Protein AF-A0AA40DSC8-F1 (afdb_monomer_lite)

Structure (mmCIF, N/CA/C/O backbone):
data_AF-A0AA40DSC8-F1
#
_entry.id   AF-A0AA40DSC8-F1
#
loop_
_atom_site.group_PDB
_atom_site.id
_atom_site.type_symbol
_atom_site.label_atom_id
_atom_site.label_alt_id
_atom_site.label_comp_id
_atom_site.label_asym_id
_atom_site.label_entity_id
_atom_site.label_seq_id
_atom_site.pdbx_PDB_ins_code
_atom_site.Cartn_x
_atom_site.Cartn_y
_atom_site.Cartn_z
_atom_site.occupancy
_atom_site.B_iso_or_equiv
_atom_site.auth_seq_id
_atom_site.auth_comp_id
_atom_site.auth_asym_id
_atom_site.auth_atom_id
_atom_site.pdbx_PDB_model_num
ATOM 1 N N . MET A 1 1 ? -14.751 8.913 6.441 1.00 91.12 1 MET A N 1
ATOM 2 C CA . MET A 1 1 ? -13.480 9.318 7.080 1.00 91.12 1 MET A CA 1
ATOM 3 C C . MET A 1 1 ? -12.651 10.075 6.056 1.00 91.12 1 MET A C 1
ATOM 5 O O . MET A 1 1 ? -12.699 9.699 4.892 1.00 91.12 1 MET A O 1
ATOM 9 N N . SER A 1 2 ? -11.964 11.154 6.439 1.00 95.88 2 SER A N 1
ATOM 10 C CA . SER A 1 2 ? -11.083 11.874 5.506 1.00 95.88 2 SER A CA 1
ATOM 11 C C . SER A 1 2 ? -9.769 11.118 5.283 1.00 95.88 2 SER A C 1
ATOM 13 O O . SER A 1 2 ? -9.357 10.326 6.131 1.00 95.88 2 SER A O 1
ATOM 15 N N . LEU A 1 3 ? -9.074 11.395 4.174 1.00 96.31 3 LEU A N 1
ATOM 16 C CA . LEU A 1 3 ? -7.774 10.775 3.886 1.00 96.31 3 LEU A CA 1
ATOM 17 C C . LEU A 1 3 ? -6.725 11.077 4.970 1.00 96.31 3 LEU A C 1
ATOM 19 O O . LEU A 1 3 ? -5.923 10.213 5.302 1.00 96.31 3 LEU A O 1
ATOM 23 N N . ILE A 1 4 ? -6.749 12.279 5.556 1.00 97.44 4 ILE A N 1
ATOM 24 C CA . ILE A 1 4 ? -5.818 12.655 6.630 1.00 97.44 4 ILE A CA 1
ATOM 25 C C . ILE A 1 4 ? -6.087 11.849 7.907 1.00 97.44 4 ILE A C 1
ATOM 27 O O . ILE A 1 4 ? -5.138 11.352 8.502 1.00 97.44 4 ILE A O 1
ATOM 31 N N . GLN A 1 5 ? -7.354 11.656 8.286 1.00 97.94 5 GLN A N 1
ATOM 32 C CA . GLN A 1 5 ? -7.716 10.821 9.441 1.00 97.94 5 GLN A CA 1
ATOM 33 C C . GLN A 1 5 ? -7.313 9.356 9.226 1.00 97.94 5 GLN A C 1
ATOM 35 O O . GLN A 1 5 ? -6.742 8.730 10.114 1.00 97.94 5 GLN A O 1
ATOM 40 N N . ALA A 1 6 ? -7.578 8.825 8.029 1.00 97.94 6 ALA A N 1
ATOM 41 C CA . ALA A 1 6 ? -7.194 7.469 7.655 1.00 97.94 6 ALA A CA 1
ATOM 42 C C . ALA A 1 6 ? -5.670 7.270 7.732 1.00 97.94 6 ALA A C 1
ATOM 44 O O . ALA A 1 6 ? -5.189 6.316 8.343 1.00 97.94 6 ALA A O 1
ATOM 45 N N . TYR A 1 7 ? -4.914 8.230 7.193 1.00 97.38 7 TYR A N 1
ATOM 46 C CA . TYR A 1 7 ? -3.458 8.257 7.275 1.00 97.38 7 TYR A CA 1
ATOM 47 C C . TYR A 1 7 ? -2.948 8.292 8.722 1.00 97.38 7 TYR A C 1
ATOM 49 O O . TYR A 1 7 ? -2.014 7.565 9.043 1.00 97.38 7 TYR A O 1
ATOM 57 N N . GLU A 1 8 ? -3.534 9.111 9.598 1.00 98.12 8 GLU A N 1
ATOM 58 C CA . GLU A 1 8 ? -3.093 9.218 10.995 1.00 98.12 8 GLU A CA 1
ATOM 59 C C . GLU A 1 8 ? -3.252 7.891 11.745 1.00 98.12 8 GLU A C 1
ATOM 61 O O . GLU A 1 8 ? -2.332 7.481 12.454 1.00 98.12 8 GLU A O 1
ATOM 66 N N . ILE A 1 9 ? -4.362 7.179 11.520 1.00 98.19 9 ILE A N 1
ATOM 67 C CA . ILE A 1 9 ? -4.589 5.839 12.078 1.00 98.19 9 ILE A CA 1
ATOM 68 C C . ILE A 1 9 ? -3.589 4.836 11.490 1.00 98.19 9 ILE A C 1
ATOM 70 O O . ILE A 1 9 ? -2.910 4.140 12.239 1.00 98.19 9 ILE A O 1
ATOM 74 N N . GLN A 1 10 ? -3.443 4.785 10.162 1.00 97.38 10 GLN A N 1
ATOM 75 C CA . GLN A 1 10 ? -2.498 3.873 9.506 1.00 97.38 10 GLN A CA 1
ATOM 76 C C . GLN A 1 10 ? -1.060 4.092 9.990 1.00 97.38 10 GLN A C 1
ATOM 78 O O . GLN A 1 10 ? -0.336 3.134 10.263 1.00 97.38 10 GLN A O 1
ATOM 83 N N . LYS A 1 11 ? -0.645 5.355 10.111 1.00 97.19 11 LYS A N 1
ATOM 84 C CA . LYS A 1 11 ? 0.671 5.725 10.621 1.00 97.19 11 LYS A CA 1
ATOM 85 C C . LYS A 1 11 ? 0.846 5.272 12.069 1.00 97.19 11 LYS A C 1
ATOM 87 O O . LYS A 1 11 ? 1.896 4.730 12.397 1.00 97.19 11 LYS A O 1
ATOM 92 N N . TRP A 1 12 ? -0.159 5.468 12.922 1.00 98.19 12 TRP A N 1
ATOM 93 C CA . TRP A 1 12 ? -0.110 5.012 14.312 1.00 98.19 12 TRP A CA 1
ATOM 94 C C . TRP A 1 12 ? 0.091 3.494 14.408 1.00 98.19 12 TRP A C 1
ATOM 96 O O . TRP A 1 12 ? 0.986 3.038 15.120 1.00 98.19 12 TRP A O 1
ATOM 106 N N . LEU A 1 13 ? -0.663 2.718 13.625 1.00 97.88 13 LEU A N 1
ATOM 107 C CA . LEU A 1 13 ? -0.521 1.260 13.568 1.00 97.88 13 LEU A CA 1
ATOM 108 C C . LEU A 1 13 ? 0.886 0.841 13.125 1.00 97.88 13 LEU A C 1
ATOM 110 O O . LEU A 1 13 ? 1.508 -0.002 13.766 1.00 97.88 13 LEU A O 1
ATOM 114 N N . GLY A 1 14 ? 1.399 1.452 12.053 1.00 96.19 14 GLY A N 1
ATOM 115 C CA . GLY A 1 14 ? 2.681 1.077 11.457 1.00 96.19 14 GLY A CA 1
ATOM 116 C C . GLY A 1 14 ? 3.922 1.590 12.193 1.00 96.19 14 GLY A C 1
ATOM 117 O O . GLY A 1 14 ? 4.973 0.967 12.091 1.00 96.19 14 GLY A O 1
ATOM 118 N N . GLU A 1 15 ? 3.841 2.708 12.920 1.00 95.75 15 GLU A N 1
ATOM 119 C CA . GLU A 1 15 ? 4.997 3.282 13.628 1.00 95.75 15 GLU A CA 1
ATOM 120 C C . GLU A 1 15 ? 4.995 3.024 15.135 1.00 95.75 15 GLU A C 1
ATOM 122 O O . GLU A 1 15 ? 6.070 3.022 15.734 1.00 95.75 15 GLU A O 1
ATOM 127 N N . GLN A 1 16 ? 3.825 2.868 15.759 1.00 97.31 16 GLN A N 1
ATOM 128 C CA . GLN A 1 16 ? 3.708 2.836 17.220 1.00 97.31 16 GLN A CA 1
ATOM 129 C C . GLN A 1 16 ? 3.200 1.493 17.729 1.00 97.31 16 GLN A C 1
ATOM 131 O O . GLN A 1 16 ? 3.813 0.917 18.623 1.00 97.31 16 GLN A O 1
ATOM 136 N N . GLU A 1 17 ? 2.102 0.983 17.174 1.00 98.00 17 GLU A N 1
ATOM 137 C CA . GLU A 1 17 ? 1.426 -0.164 17.783 1.00 98.00 17 GLU A CA 1
ATOM 138 C C . GLU A 1 17 ? 1.950 -1.520 17.306 1.00 98.00 17 GLU A C 1
ATOM 140 O O . GLU A 1 17 ? 2.265 -2.375 18.130 1.00 98.00 17 GLU A O 1
ATOM 145 N N . PHE A 1 18 ? 2.108 -1.700 15.993 1.00 98.19 18 PHE A N 1
ATOM 146 C CA . PHE A 1 18 ? 2.528 -2.963 15.377 1.00 98.19 18 PHE A CA 1
ATOM 147 C C . PHE A 1 18 ? 3.759 -2.816 14.456 1.00 98.19 18 PHE A C 1
ATOM 149 O O . PHE A 1 18 ? 3.789 -3.407 13.370 1.00 98.19 18 PHE A O 1
ATOM 156 N N . PRO A 1 19 ? 4.805 -2.045 14.825 1.00 96.62 19 PRO A N 1
ATOM 157 C CA . PRO A 1 19 ? 5.860 -1.658 13.885 1.00 96.62 19 PRO A CA 1
ATOM 158 C C . PRO A 1 19 ? 6.669 -2.841 13.340 1.00 96.62 19 PRO A C 1
ATOM 160 O O . PRO A 1 19 ? 7.003 -2.879 12.154 1.00 96.62 19 PRO A O 1
ATOM 163 N N . ALA A 1 20 ? 6.970 -3.835 14.182 1.00 97.12 20 ALA A N 1
ATOM 164 C CA . ALA A 1 20 ? 7.718 -5.017 13.761 1.00 97.12 20 ALA A CA 1
ATOM 165 C C . ALA A 1 20 ? 6.905 -5.883 12.788 1.00 97.12 20 ALA A C 1
ATOM 167 O O . ALA A 1 20 ? 7.427 -6.303 11.756 1.00 97.12 20 ALA A O 1
ATOM 168 N N . THR A 1 21 ? 5.621 -6.090 13.079 1.00 98.19 21 THR A N 1
ATOM 169 C CA . THR A 1 21 ? 4.717 -6.908 12.262 1.00 98.19 21 THR A CA 1
ATOM 170 C C . THR A 1 21 ? 4.382 -6.240 10.934 1.00 98.19 21 THR A C 1
ATOM 172 O O . THR A 1 21 ? 4.429 -6.895 9.889 1.00 98.19 21 THR A O 1
ATOM 175 N N . PHE A 1 22 ? 4.144 -4.925 10.919 1.00 96.62 22 PHE A N 1
ATOM 176 C CA . PHE A 1 22 ? 3.995 -4.169 9.672 1.00 96.62 22 PHE A CA 1
ATOM 177 C C . PHE A 1 22 ? 5.271 -4.242 8.828 1.00 96.62 22 PHE A C 1
ATOM 179 O O . PHE A 1 22 ? 5.209 -4.551 7.643 1.00 96.62 22 PHE A O 1
ATOM 186 N N . SER A 1 23 ? 6.445 -4.034 9.426 1.00 95.06 23 SER A N 1
ATOM 187 C CA . SER A 1 23 ? 7.713 -4.141 8.696 1.00 95.06 23 SER A CA 1
ATOM 188 C C . SER A 1 23 ? 7.915 -5.544 8.104 1.00 95.06 23 SER A C 1
ATOM 190 O O . SER A 1 23 ? 8.160 -5.690 6.903 1.00 95.06 23 SER A O 1
ATOM 192 N N . ALA A 1 24 ? 7.744 -6.593 8.914 1.00 96.88 24 ALA A N 1
ATOM 193 C CA . ALA A 1 24 ? 7.937 -7.975 8.486 1.00 96.88 24 ALA A CA 1
ATOM 194 C C . ALA A 1 24 ? 6.954 -8.398 7.379 1.00 96.88 24 ALA A C 1
ATOM 196 O O . ALA A 1 24 ? 7.375 -8.987 6.381 1.00 96.88 24 ALA A O 1
ATOM 197 N N . SER A 1 25 ? 5.673 -8.039 7.504 1.00 97.31 25 SER A N 1
ATOM 198 C CA . SER A 1 25 ? 4.645 -8.333 6.494 1.00 97.31 25 SER A CA 1
ATOM 199 C C . SER A 1 25 ? 4.885 -7.606 5.166 1.00 97.31 25 SER A C 1
ATOM 201 O O . SER A 1 25 ? 4.699 -8.195 4.100 1.00 97.31 25 SER A O 1
ATOM 203 N N . ILE A 1 26 ? 5.391 -6.368 5.188 1.00 95.12 26 ILE A N 1
ATOM 204 C CA . ILE A 1 26 ? 5.778 -5.642 3.969 1.00 95.12 26 ILE A CA 1
ATOM 205 C C . ILE A 1 26 ? 6.983 -6.303 3.285 1.00 95.12 26 ILE A C 1
ATOM 207 O O . ILE A 1 26 ? 6.979 -6.474 2.062 1.00 95.12 26 ILE A O 1
ATOM 211 N N . PHE A 1 27 ? 8.002 -6.735 4.035 1.00 94.06 27 PHE A N 1
ATOM 212 C CA . PHE A 1 27 ? 9.112 -7.500 3.451 1.00 94.06 27 PHE A CA 1
ATOM 213 C C . PHE A 1 27 ? 8.656 -8.855 2.900 1.00 94.06 27 PHE A C 1
ATOM 215 O O . PHE A 1 27 ? 9.143 -9.285 1.852 1.00 94.06 27 PHE A O 1
ATOM 222 N N . PHE A 1 28 ? 7.686 -9.499 3.549 1.00 95.19 28 PHE A N 1
ATOM 223 C CA . PHE A 1 28 ? 7.056 -10.710 3.036 1.00 95.19 28 PHE A CA 1
ATOM 224 C C . PHE A 1 28 ? 6.298 -10.458 1.721 1.00 95.19 28 PHE A C 1
ATOM 226 O O . PHE A 1 28 ? 6.469 -11.214 0.762 1.00 95.19 28 PHE A O 1
ATOM 233 N N . ALA A 1 29 ? 5.547 -9.357 1.612 1.00 95.50 29 ALA A N 1
ATOM 234 C CA . ALA A 1 29 ? 4.905 -8.941 0.364 1.00 95.50 29 ALA A CA 1
ATOM 235 C C . ALA A 1 29 ? 5.935 -8.716 -0.761 1.00 95.50 29 ALA A C 1
ATOM 237 O O . ALA A 1 29 ? 5.791 -9.262 -1.859 1.00 95.50 29 ALA A O 1
ATOM 238 N N . LEU A 1 30 ? 7.025 -7.991 -0.480 1.00 92.75 30 LEU A N 1
ATOM 239 C CA . LEU A 1 30 ? 8.125 -7.782 -1.432 1.00 92.75 30 LEU A CA 1
ATOM 240 C C . LEU A 1 30 ? 8.761 -9.103 -1.881 1.00 92.75 30 LEU A C 1
ATOM 242 O O . LEU A 1 30 ? 9.056 -9.277 -3.067 1.00 92.75 30 LEU A O 1
ATOM 246 N N . PHE A 1 31 ? 8.939 -10.048 -0.957 1.00 91.19 31 PHE A N 1
ATOM 247 C CA . PHE A 1 31 ? 9.425 -11.386 -1.273 1.00 91.19 31 PHE A CA 1
ATOM 248 C C . PHE A 1 31 ? 8.467 -12.134 -2.214 1.00 91.19 31 PHE A C 1
ATOM 250 O O . PHE A 1 31 ? 8.915 -12.653 -3.240 1.00 91.19 31 PHE A O 1
ATOM 257 N N . LYS A 1 32 ? 7.153 -12.131 -1.937 1.00 91.88 32 LYS A N 1
ATOM 258 C CA . LYS A 1 32 ? 6.135 -12.750 -2.809 1.00 91.88 32 LYS A CA 1
ATOM 259 C C . LYS A 1 32 ? 6.189 -12.183 -4.225 1.00 91.88 32 LYS A C 1
ATOM 261 O O . LYS A 1 32 ? 6.180 -12.948 -5.188 1.00 91.88 32 LYS A O 1
ATOM 266 N N . ILE A 1 33 ? 6.319 -10.866 -4.365 1.00 90.62 33 ILE A N 1
ATOM 267 C CA . ILE A 1 33 ? 6.432 -10.204 -5.673 1.00 90.62 33 ILE A CA 1
ATOM 268 C C . ILE A 1 33 ? 7.712 -10.645 -6.394 1.00 90.62 33 ILE A C 1
ATOM 270 O O . ILE A 1 33 ? 7.664 -11.043 -7.557 1.00 90.62 33 ILE A O 1
ATOM 274 N N . ALA A 1 34 ? 8.857 -10.625 -5.706 1.00 87.44 34 ALA A N 1
ATOM 275 C CA . ALA A 1 34 ? 10.136 -11.026 -6.288 1.00 87.44 34 ALA A CA 1
ATOM 276 C C . ALA A 1 34 ? 10.155 -12.500 -6.729 1.00 87.44 34 ALA A C 1
ATOM 278 O O . ALA A 1 34 ? 10.770 -12.823 -7.744 1.00 87.44 34 ALA A O 1
ATOM 279 N N . SER A 1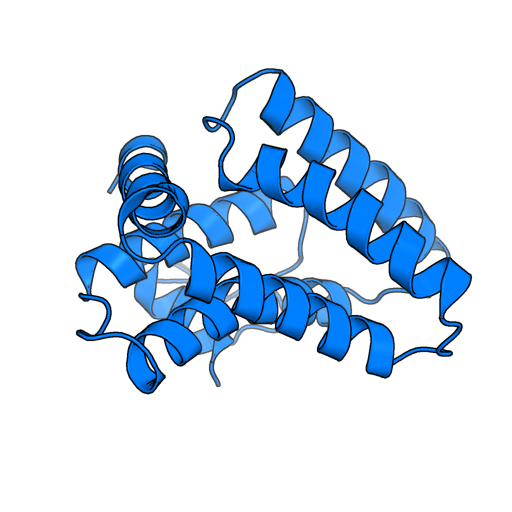 35 ? 9.458 -13.376 -5.999 1.00 84.94 35 SER A N 1
ATOM 280 C CA . SER A 1 35 ? 9.389 -14.812 -6.290 1.00 84.94 35 SER A CA 1
ATOM 281 C C . SER A 1 35 ? 8.646 -15.159 -7.589 1.00 84.94 35 SER A C 1
ATOM 283 O O . SER A 1 35 ? 8.861 -16.238 -8.134 1.00 84.94 35 SER A O 1
ATOM 285 N N . ARG A 1 36 ? 7.819 -14.245 -8.128 1.00 83.00 36 ARG A N 1
ATOM 286 C CA . ARG A 1 36 ? 7.135 -14.419 -9.428 1.00 83.00 36 ARG A CA 1
ATOM 287 C C . ARG A 1 36 ? 8.049 -14.153 -10.632 1.00 83.00 36 ARG A C 1
ATOM 289 O O . ARG A 1 36 ? 7.678 -14.470 -11.757 1.00 83.00 36 ARG A O 1
ATOM 296 N N . GLY A 1 37 ? 9.218 -13.547 -10.415 1.00 76.19 37 GLY A N 1
ATOM 297 C CA . GLY A 1 37 ? 10.186 -13.218 -11.461 1.00 76.19 37 GLY A CA 1
ATOM 298 C C . GLY A 1 37 ? 11.471 -14.040 -11.375 1.00 76.19 37 GLY A C 1
ATOM 299 O O . GLY A 1 37 ? 11.614 -14.959 -10.573 1.00 76.19 37 GLY A O 1
ATOM 300 N N . THR A 1 38 ? 12.455 -13.684 -12.201 1.00 73.25 38 THR A N 1
ATOM 301 C CA . THR A 1 38 ? 13.787 -14.297 -12.136 1.00 73.25 38 THR A CA 1
ATOM 302 C C . THR A 1 38 ? 14.520 -13.804 -10.888 1.00 73.25 38 THR A C 1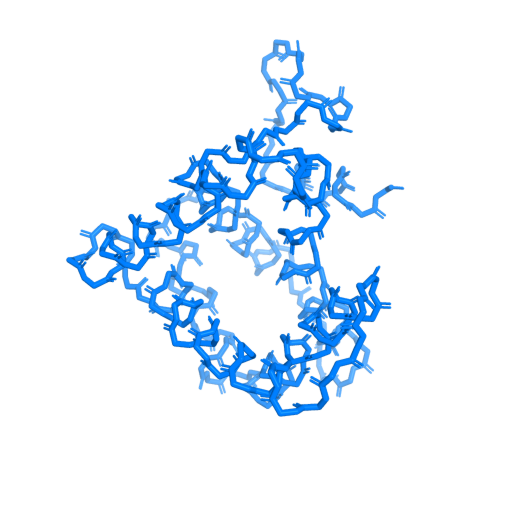
ATOM 304 O O . THR A 1 38 ? 14.893 -12.632 -10.791 1.00 73.25 38 THR A O 1
ATOM 307 N N . TYR A 1 39 ? 14.726 -14.696 -9.924 1.00 76.00 39 TYR A N 1
ATOM 308 C CA . TYR A 1 39 ? 15.351 -14.359 -8.651 1.00 76.00 39 TYR A CA 1
ATOM 309 C C . TYR A 1 39 ? 16.876 -14.226 -8.785 1.00 76.00 39 TYR A C 1
ATOM 311 O O . TYR A 1 39 ? 17.574 -15.178 -9.130 1.00 76.00 39 TYR A O 1
ATOM 319 N N . ASN A 1 40 ? 17.407 -13.042 -8.474 1.00 84.06 40 ASN A N 1
ATOM 320 C CA . ASN A 1 40 ? 18.837 -12.797 -8.290 1.00 84.06 40 ASN A CA 1
ATOM 321 C C . ASN A 1 40 ? 19.027 -12.042 -6.972 1.00 84.06 40 ASN A C 1
ATOM 323 O O . ASN A 1 40 ? 18.549 -10.918 -6.852 1.00 84.06 40 ASN A O 1
ATOM 327 N N . LEU A 1 41 ? 19.716 -12.645 -6.001 1.00 81.31 41 LEU A N 1
ATOM 328 C CA . LEU A 1 41 ? 19.777 -12.132 -4.628 1.00 81.31 41 LEU A CA 1
ATOM 329 C C . LEU A 1 41 ? 20.249 -10.673 -4.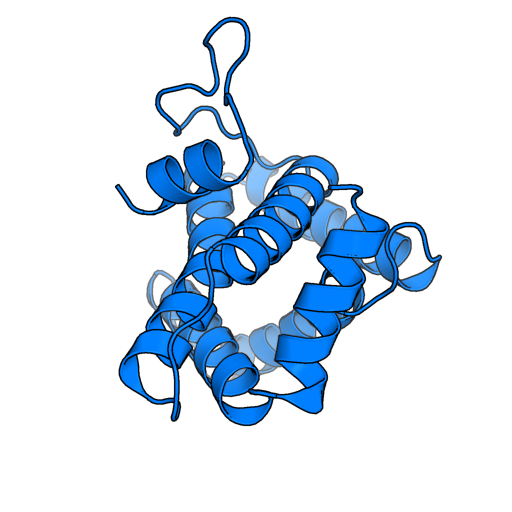545 1.00 81.31 41 LEU A C 1
ATOM 331 O O . LEU A 1 41 ? 19.598 -9.872 -3.884 1.00 81.31 41 LEU A O 1
ATOM 335 N N . GLU A 1 42 ? 21.334 -10.315 -5.234 1.00 84.06 42 GLU A N 1
ATOM 336 C CA . GLU A 1 42 ? 21.916 -8.967 -5.187 1.00 84.06 42 GLU A CA 1
ATOM 337 C C . GLU A 1 42 ? 20.978 -7.913 -5.795 1.00 84.06 42 GLU A C 1
ATOM 339 O O . GLU A 1 42 ? 20.726 -6.856 -5.213 1.00 84.06 42 GLU A O 1
ATOM 344 N N . ARG A 1 43 ? 20.406 -8.204 -6.968 1.00 84.31 43 ARG A N 1
ATOM 345 C CA . ARG A 1 43 ? 19.466 -7.284 -7.623 1.00 84.31 43 ARG A CA 1
ATOM 346 C C . ARG A 1 43 ? 18.157 -7.180 -6.849 1.00 84.31 43 ARG A C 1
ATOM 348 O O . ARG A 1 43 ? 17.603 -6.088 -6.738 1.00 84.31 43 ARG A O 1
ATOM 355 N N . THR A 1 44 ? 17.661 -8.297 -6.324 1.00 84.94 44 THR A N 1
ATOM 356 C CA . THR A 1 44 ? 16.420 -8.352 -5.549 1.00 84.94 44 THR A CA 1
ATOM 357 C C . THR A 1 44 ? 16.566 -7.606 -4.227 1.00 84.94 44 THR A C 1
ATOM 359 O O . THR A 1 44 ? 15.684 -6.818 -3.898 1.00 84.94 44 THR A O 1
ATOM 362 N N . SER A 1 45 ? 17.676 -7.779 -3.500 1.00 85.81 45 SER A N 1
ATOM 363 C CA . SER A 1 45 ? 17.905 -7.093 -2.222 1.00 85.81 45 SER A CA 1
ATOM 364 C C . SER A 1 45 ? 18.023 -5.581 -2.400 1.00 85.81 45 SER A C 1
ATOM 366 O O . SER A 1 45 ? 17.358 -4.828 -1.688 1.00 85.81 45 SER A O 1
ATOM 368 N N . LYS A 1 46 ? 18.772 -5.124 -3.414 1.00 89.31 46 LYS A N 1
ATOM 369 C CA . LYS A 1 46 ? 18.853 -3.699 -3.756 1.00 89.31 46 LYS A CA 1
ATOM 370 C C . LYS A 1 46 ? 17.478 -3.122 -4.092 1.00 89.31 46 LYS A C 1
ATOM 372 O O . LYS A 1 46 ? 17.098 -2.086 -3.558 1.00 89.31 46 LYS A O 1
ATOM 377 N N . ARG A 1 47 ? 16.707 -3.807 -4.944 1.00 88.38 47 ARG A N 1
ATOM 378 C CA . ARG A 1 47 ? 15.353 -3.362 -5.306 1.00 88.38 47 ARG A CA 1
ATOM 379 C C . ARG A 1 47 ? 14.414 -3.320 -4.107 1.00 88.38 47 ARG A C 1
ATOM 381 O O . ARG A 1 47 ? 13.608 -2.399 -4.029 1.00 88.38 47 ARG A O 1
ATOM 388 N N . ALA A 1 48 ? 14.500 -4.288 -3.196 1.00 89.19 48 ALA A N 1
ATOM 389 C CA . ALA A 1 48 ? 13.694 -4.297 -1.980 1.00 89.19 48 ALA A CA 1
ATOM 390 C C . ALA A 1 48 ? 14.007 -3.074 -1.103 1.00 89.19 48 ALA A C 1
ATOM 392 O O . ALA A 1 48 ? 13.084 -2.388 -0.669 1.00 89.19 48 ALA A O 1
ATOM 393 N N . ALA A 1 49 ? 15.292 -2.746 -0.924 1.00 91.88 49 ALA A N 1
ATOM 394 C CA . ALA A 1 49 ? 15.708 -1.549 -0.199 1.00 91.88 49 ALA A CA 1
ATOM 395 C C . ALA A 1 49 ? 15.207 -0.260 -0.879 1.00 91.88 49 ALA A C 1
ATOM 397 O O . ALA A 1 49 ? 14.540 0.543 -0.228 1.00 91.88 49 ALA A O 1
ATOM 398 N N . ASP A 1 50 ? 15.422 -0.096 -2.189 1.00 93.62 50 ASP A N 1
ATOM 399 C CA . ASP A 1 50 ? 14.941 1.075 -2.942 1.00 93.62 50 ASP A CA 1
ATOM 400 C C . ASP A 1 50 ? 13.409 1.220 -2.850 1.00 93.62 50 ASP A C 1
ATOM 402 O O . ASP A 1 50 ? 12.880 2.317 -2.653 1.00 93.62 50 ASP A O 1
ATOM 406 N N . THR A 1 51 ? 12.686 0.099 -2.939 1.00 93.81 51 THR A N 1
ATOM 407 C CA . THR A 1 51 ? 11.220 0.074 -2.831 1.00 93.81 51 THR A CA 1
ATOM 408 C C . THR A 1 51 ? 10.762 0.463 -1.432 1.00 93.81 51 THR A C 1
ATOM 410 O O . THR A 1 51 ? 9.820 1.238 -1.318 1.00 93.81 51 THR A O 1
ATOM 413 N N . SER A 1 52 ? 11.437 0.005 -0.371 1.00 92.44 52 SER A N 1
ATOM 414 C CA . SER A 1 52 ? 11.076 0.379 1.005 1.00 92.44 52 SER A CA 1
ATOM 415 C C . SER A 1 52 ? 11.170 1.887 1.246 1.00 92.44 52 SER A C 1
ATOM 417 O O . SER A 1 52 ? 10.302 2.452 1.904 1.00 92.44 52 SER A O 1
ATOM 419 N N . VAL A 1 53 ? 12.155 2.574 0.654 1.00 94.69 53 VAL A N 1
ATOM 420 C CA . VAL A 1 53 ? 12.286 4.032 0.791 1.00 94.69 53 VAL A CA 1
ATOM 421 C C . VAL A 1 53 ? 11.123 4.747 0.111 1.00 94.69 53 VAL A C 1
ATOM 423 O O . VAL A 1 53 ? 10.537 5.663 0.689 1.00 94.69 53 VAL A O 1
ATOM 426 N N . LEU A 1 54 ? 10.765 4.338 -1.109 1.00 96.88 54 LEU A N 1
ATOM 427 C CA . LEU A 1 54 ? 9.618 4.915 -1.811 1.00 96.88 54 LEU A CA 1
ATOM 428 C C . LEU A 1 54 ? 8.320 4.625 -1.054 1.00 96.88 54 LEU A C 1
ATOM 430 O O . LEU A 1 54 ? 7.562 5.550 -0.777 1.00 96.88 54 LEU A O 1
ATOM 434 N N . LEU A 1 55 ? 8.102 3.372 -0.652 1.00 95.50 55 LEU A N 1
ATOM 435 C CA . LEU A 1 55 ? 6.893 2.942 0.041 1.00 95.50 55 LEU A CA 1
ATOM 436 C C . LEU A 1 55 ? 6.697 3.691 1.359 1.00 95.50 55 LEU A C 1
ATOM 438 O O . LEU A 1 55 ? 5.629 4.250 1.579 1.00 95.50 55 LEU A O 1
ATOM 442 N N . THR A 1 56 ? 7.735 3.803 2.191 1.00 93.75 56 THR A N 1
ATOM 443 C CA . THR A 1 56 ? 7.668 4.567 3.445 1.00 93.75 56 THR A CA 1
ATOM 444 C C . THR A 1 56 ? 7.276 6.021 3.192 1.00 93.75 56 THR A C 1
ATOM 446 O O . THR A 1 56 ? 6.430 6.566 3.896 1.00 93.75 56 THR A O 1
ATOM 449 N N . ASN A 1 57 ? 7.825 6.662 2.158 1.00 95.56 57 ASN A N 1
ATOM 450 C CA . ASN A 1 57 ? 7.467 8.045 1.843 1.00 95.56 57 ASN A CA 1
ATOM 451 C C . ASN A 1 57 ? 6.029 8.202 1.327 1.00 95.56 57 ASN A C 1
ATOM 453 O O . ASN A 1 57 ? 5.423 9.236 1.591 1.00 95.56 57 ASN A O 1
ATOM 457 N N . MET A 1 58 ? 5.482 7.200 0.637 1.00 95.75 58 MET A N 1
ATOM 458 C CA . MET A 1 58 ? 4.101 7.217 0.139 1.00 95.75 58 MET A CA 1
ATOM 459 C C . MET A 1 58 ? 3.068 6.860 1.219 1.00 95.75 58 MET A C 1
ATOM 461 O O . MET A 1 58 ? 1.990 7.441 1.250 1.00 95.75 58 MET A O 1
ATOM 465 N N . VAL A 1 59 ? 3.393 5.910 2.100 1.00 93.06 59 VAL A N 1
ATOM 466 C CA . VAL A 1 59 ? 2.447 5.280 3.043 1.00 93.06 59 VAL A CA 1
ATOM 467 C C . VAL A 1 59 ? 2.485 5.932 4.426 1.00 93.06 59 VAL A C 1
ATOM 469 O O . VAL A 1 59 ? 1.448 6.084 5.071 1.00 93.06 59 VAL A O 1
ATOM 472 N N . ILE A 1 60 ? 3.680 6.315 4.881 1.00 89.38 60 ILE A N 1
ATOM 473 C CA . ILE A 1 60 ? 3.931 6.936 6.191 1.00 89.38 60 ILE A CA 1
ATOM 474 C C . ILE A 1 60 ? 4.187 8.445 6.055 1.00 89.38 60 ILE A C 1
ATOM 476 O O . ILE A 1 60 ? 4.088 9.198 7.024 1.00 89.38 60 ILE A O 1
ATOM 480 N N . GLY A 1 61 ? 4.483 8.933 4.847 1.00 91.38 61 GLY A N 1
ATOM 481 C CA . GLY A 1 61 ? 4.499 10.364 4.564 1.00 91.38 61 GLY A CA 1
ATOM 482 C C . GLY A 1 61 ? 3.091 10.957 4.589 1.00 91.38 61 GLY A C 1
ATOM 483 O O . GLY A 1 61 ? 2.136 10.343 4.123 1.00 91.38 61 GLY A O 1
ATOM 484 N N . ARG A 1 62 ? 2.957 12.188 5.102 1.00 94.38 62 ARG A N 1
ATOM 485 C CA . ARG A 1 62 ? 1.669 12.896 5.107 1.00 94.38 62 ARG A CA 1
ATOM 486 C C . ARG A 1 62 ? 1.149 13.037 3.664 1.00 94.38 62 ARG A C 1
ATOM 488 O O . ARG A 1 62 ? 1.896 13.575 2.836 1.00 94.38 62 ARG A O 1
ATOM 495 N N . PRO A 1 63 ? -0.106 12.644 3.370 1.00 95.06 63 PRO A N 1
ATOM 496 C CA . PRO A 1 63 ? -0.709 12.836 2.056 1.00 95.06 63 PRO A CA 1
ATOM 497 C C . PRO A 1 63 ? -0.603 14.295 1.598 1.00 95.06 63 PRO A C 1
ATOM 499 O O . PRO A 1 63 ? -0.832 15.219 2.384 1.00 95.06 63 PRO A O 1
ATOM 502 N N . GLY A 1 64 ? -0.204 14.501 0.343 1.00 93.44 64 GLY A N 1
ATOM 503 C CA . GLY A 1 64 ? 0.011 15.831 -0.240 1.00 93.44 64 GLY A CA 1
ATOM 504 C C . GLY A 1 64 ? 1.295 16.551 0.196 1.00 93.44 64 GLY A C 1
ATOM 505 O O . GLY A 1 64 ? 1.535 17.674 -0.238 1.00 93.44 64 GLY A O 1
ATOM 506 N N . SER A 1 65 ? 2.143 15.945 1.035 1.00 96.56 65 SER A N 1
ATOM 507 C CA . SER A 1 65 ? 3.475 16.500 1.312 1.00 96.56 65 SER A CA 1
ATOM 508 C C . SER A 1 65 ? 4.400 16.356 0.102 1.00 96.56 65 SER A C 1
ATOM 510 O O . SER A 1 65 ? 4.289 15.390 -0.653 1.00 96.56 65 SER A O 1
ATOM 512 N N . THR A 1 66 ? 5.367 17.270 -0.050 1.00 97.44 66 THR A N 1
ATOM 513 C CA . THR A 1 66 ? 6.365 17.228 -1.136 1.00 97.44 66 THR A CA 1
ATOM 514 C C . THR A 1 66 ? 7.022 15.856 -1.252 1.00 97.44 66 THR A C 1
ATOM 516 O O . THR A 1 66 ? 7.090 15.291 -2.336 1.00 97.44 66 THR A O 1
ATOM 519 N N . ARG A 1 67 ? 7.418 15.269 -0.117 1.00 95.62 67 ARG A N 1
ATOM 520 C CA . ARG A 1 67 ? 8.109 13.977 -0.088 1.00 95.62 67 ARG A CA 1
ATOM 521 C C . ARG 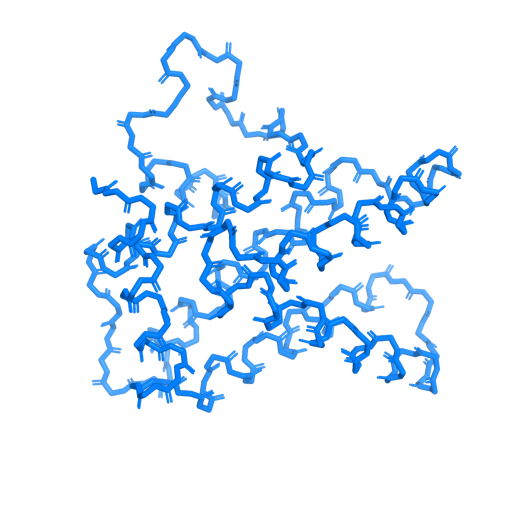A 1 67 ? 7.220 12.812 -0.538 1.00 95.62 67 ARG A C 1
ATOM 523 O O . ARG A 1 67 ? 7.702 11.920 -1.230 1.00 95.62 67 ARG A O 1
ATOM 530 N N . ALA A 1 68 ? 5.936 12.825 -0.174 1.00 96.81 68 ALA A N 1
ATOM 531 C CA . ALA A 1 68 ? 4.979 11.823 -0.643 1.00 96.81 68 ALA A CA 1
ATOM 532 C C . ALA A 1 68 ? 4.735 11.964 -2.154 1.00 96.81 68 ALA A C 1
ATOM 534 O O . ALA A 1 68 ? 4.819 10.978 -2.884 1.00 96.81 68 ALA A O 1
ATOM 535 N N . ILE A 1 69 ? 4.530 13.195 -2.636 1.00 97.75 69 ILE A N 1
ATOM 536 C CA . ILE A 1 69 ? 4.314 13.493 -4.061 1.00 97.75 69 ILE A CA 1
ATOM 537 C C . ILE A 1 69 ? 5.520 13.060 -4.905 1.00 97.75 69 ILE A C 1
ATOM 539 O O . ILE A 1 69 ? 5.353 12.407 -5.934 1.00 97.75 69 ILE A O 1
ATOM 543 N N . GLU A 1 70 ? 6.742 13.368 -4.465 1.00 98.00 70 GLU A N 1
ATOM 544 C CA . GLU A 1 70 ? 7.973 12.963 -5.152 1.00 98.00 70 GLU A CA 1
ATOM 545 C C . GLU A 1 70 ? 8.123 11.437 -5.218 1.00 98.00 70 GLU A C 1
ATOM 547 O O . GLU A 1 70 ? 8.492 10.898 -6.264 1.00 98.00 70 GLU A O 1
ATOM 552 N N . ALA A 1 71 ? 7.800 10.724 -4.134 1.00 98.19 71 ALA A N 1
ATOM 553 C CA . ALA A 1 71 ? 7.861 9.265 -4.098 1.00 98.19 71 ALA A CA 1
ATOM 554 C C . ALA A 1 71 ? 6.817 8.614 -5.023 1.00 98.19 71 ALA A C 1
ATOM 556 O O . ALA A 1 71 ? 7.153 7.679 -5.759 1.00 98.19 71 ALA A O 1
ATOM 557 N N . ILE A 1 72 ? 5.590 9.144 -5.055 1.00 98.19 72 ILE A N 1
ATOM 558 C CA . ILE A 1 72 ? 4.526 8.714 -5.978 1.00 98.19 72 ILE A CA 1
ATOM 559 C C . ILE A 1 72 ? 4.964 8.948 -7.426 1.00 98.19 72 ILE A C 1
ATOM 561 O O . ILE A 1 72 ? 4.966 8.017 -8.234 1.00 98.19 72 ILE A O 1
ATOM 565 N N . ALA A 1 73 ? 5.412 10.163 -7.756 1.00 97.94 73 ALA A N 1
ATOM 566 C CA . ALA A 1 73 ? 5.855 10.515 -9.103 1.00 97.94 73 ALA A CA 1
ATOM 567 C C . ALA A 1 73 ? 7.034 9.644 -9.562 1.00 97.94 73 ALA A C 1
ATOM 569 O O . ALA A 1 73 ? 7.061 9.166 -10.701 1.00 97.94 73 ALA A O 1
ATOM 570 N N . ARG A 1 74 ? 7.995 9.379 -8.667 1.00 97.94 74 ARG A N 1
ATOM 571 C CA . ARG A 1 74 ? 9.128 8.496 -8.956 1.00 97.94 74 ARG A CA 1
ATOM 572 C C . ARG A 1 74 ? 8.674 7.064 -9.224 1.00 97.94 74 ARG A C 1
ATOM 574 O O . ARG A 1 74 ? 9.166 6.450 -10.171 1.00 97.94 74 ARG A O 1
ATOM 581 N N . THR A 1 75 ? 7.742 6.554 -8.425 1.00 97.56 75 THR A N 1
ATOM 582 C CA . THR A 1 75 ? 7.186 5.205 -8.581 1.00 97.56 75 THR A CA 1
ATOM 583 C C . THR A 1 75 ? 6.436 5.074 -9.907 1.00 97.56 75 THR A C 1
ATOM 585 O O . THR A 1 75 ? 6.749 4.174 -10.687 1.00 97.56 75 THR A O 1
ATOM 588 N N . ARG A 1 76 ? 5.552 6.028 -10.239 1.00 97.00 76 ARG A N 1
ATOM 589 C CA . ARG A 1 76 ? 4.846 6.083 -11.534 1.00 97.00 76 ARG A CA 1
ATOM 590 C C . ARG A 1 76 ? 5.806 6.112 -12.712 1.00 97.00 76 ARG A C 1
ATOM 592 O O . ARG A 1 76 ? 5.654 5.330 -13.643 1.00 97.00 76 ARG A O 1
ATOM 599 N N . PHE A 1 77 ? 6.832 6.963 -12.665 1.00 96.94 77 PHE A N 1
ATOM 600 C CA . PHE A 1 77 ? 7.830 7.050 -13.733 1.00 96.94 77 PHE A CA 1
ATOM 601 C C . PHE A 1 77 ? 8.525 5.704 -13.990 1.00 96.94 77 PHE A C 1
ATOM 603 O O . PHE A 1 77 ? 8.718 5.309 -15.143 1.00 96.94 77 PHE A O 1
ATOM 610 N N . LEU A 1 78 ? 8.898 4.992 -12.921 1.00 95.50 78 LEU A N 1
ATOM 611 C CA . LEU A 1 78 ? 9.532 3.681 -13.030 1.00 95.50 78 LEU A CA 1
ATOM 612 C C . LEU A 1 78 ? 8.555 2.635 -13.581 1.00 95.50 78 LEU A C 1
ATOM 614 O O . LEU A 1 78 ? 8.903 1.943 -14.538 1.00 95.50 78 LEU A O 1
ATOM 618 N N . HIS A 1 79 ? 7.341 2.543 -13.030 1.00 95.56 79 HIS A N 1
ATOM 619 C CA . HIS A 1 79 ? 6.330 1.575 -13.467 1.00 95.56 79 HIS A CA 1
ATOM 620 C C . HIS A 1 79 ? 5.869 1.807 -14.912 1.00 95.56 79 HIS A C 1
ATOM 622 O O . HIS A 1 79 ? 5.836 0.852 -15.685 1.00 95.56 79 HIS A O 1
ATOM 628 N N . ALA A 1 80 ? 5.656 3.059 -15.332 1.00 95.69 80 ALA A N 1
ATOM 629 C CA . ALA A 1 80 ? 5.217 3.400 -16.687 1.00 95.69 80 ALA A CA 1
ATOM 630 C C . ALA A 1 80 ? 6.186 2.906 -17.772 1.00 95.69 80 ALA A C 1
ATOM 632 O O . ALA A 1 80 ? 5.780 2.530 -18.874 1.00 95.69 80 ALA A O 1
ATOM 633 N N . ARG A 1 81 ? 7.495 2.880 -17.488 1.00 95.94 81 ARG A N 1
ATOM 634 C CA . ARG A 1 81 ? 8.469 2.271 -18.401 1.00 95.94 81 ARG A CA 1
ATOM 635 C C . ARG A 1 81 ? 8.222 0.769 -18.553 1.00 95.94 81 ARG A C 1
ATOM 637 O O . ARG A 1 81 ? 8.177 0.287 -19.679 1.00 95.94 81 ARG A O 1
ATOM 644 N N . TYR A 1 82 ? 8.062 0.047 -17.447 1.00 93.81 82 TYR A N 1
ATOM 645 C CA . TYR A 1 82 ? 7.869 -1.403 -17.471 1.00 93.81 82 TYR A CA 1
ATOM 646 C C . TYR A 1 82 ? 6.503 -1.817 -18.037 1.00 93.81 82 TYR A C 1
ATOM 648 O O . TYR A 1 82 ? 6.447 -2.814 -18.753 1.00 93.81 82 TYR A O 1
ATOM 656 N N . GLN A 1 83 ? 5.441 -1.042 -17.794 1.00 95.44 83 GLN A N 1
ATOM 657 C CA . GLN A 1 83 ? 4.129 -1.240 -18.423 1.00 95.44 83 GLN A CA 1
ATOM 658 C C . GLN A 1 83 ? 4.201 -1.052 -19.945 1.00 95.44 83 GLN A C 1
ATOM 660 O O . GLN A 1 83 ? 3.752 -1.920 -20.687 1.00 95.44 83 GLN A O 1
ATOM 665 N N . ARG A 1 84 ? 4.852 0.016 -20.441 1.00 95.88 84 ARG A N 1
ATOM 666 C CA . ARG A 1 84 ? 5.051 0.222 -21.894 1.00 95.88 84 ARG A CA 1
ATOM 667 C C . ARG A 1 84 ? 5.875 -0.882 -22.556 1.00 95.88 84 ARG A C 1
ATOM 669 O O . ARG A 1 84 ? 5.669 -1.175 -23.727 1.00 95.88 84 ARG A O 1
ATOM 676 N N . GLU A 1 85 ? 6.809 -1.480 -21.819 1.00 96.25 85 GLU A N 1
ATOM 677 C CA . GLU A 1 85 ? 7.591 -2.639 -22.268 1.00 96.25 85 GLU A CA 1
ATOM 678 C C . GLU A 1 85 ? 6.826 -3.976 -22.115 1.00 96.25 85 GLU A C 1
ATOM 680 O O . GLU A 1 85 ? 7.387 -5.025 -22.425 1.00 96.25 85 GLU A O 1
ATOM 685 N N . GLY A 1 86 ? 5.579 -3.970 -21.621 1.00 94.12 86 GLY A N 1
ATOM 686 C CA . GLY A 1 86 ? 4.753 -5.168 -21.421 1.00 94.12 86 GLY A CA 1
ATOM 687 C C . GLY A 1 86 ? 5.237 -6.100 -20.303 1.00 94.12 86 GLY A C 1
ATOM 688 O O . GLY A 1 86 ? 4.851 -7.263 -20.261 1.00 94.12 86 GLY A O 1
ATOM 689 N N . LYS A 1 87 ? 6.112 -5.617 -19.412 1.00 93.06 87 LYS A N 1
ATOM 690 C CA . LYS A 1 87 ? 6.733 -6.416 -18.336 1.00 93.06 87 LYS A CA 1
ATOM 691 C C . LYS A 1 87 ? 5.934 -6.428 -17.037 1.00 93.06 87 LYS A C 1
ATOM 693 O O . LYS A 1 87 ? 6.199 -7.265 -16.182 1.00 93.06 87 LYS A O 1
ATOM 698 N N . ILE A 1 88 ? 5.031 -5.467 -16.867 1.00 93.25 88 ILE A N 1
ATOM 699 C CA . ILE A 1 88 ? 4.124 -5.361 -15.725 1.00 93.25 88 ILE A CA 1
ATOM 700 C C . ILE A 1 88 ? 2.743 -5.079 -16.303 1.00 93.25 88 ILE A C 1
ATOM 702 O O . ILE A 1 88 ? 2.575 -4.092 -17.018 1.00 93.25 88 ILE A O 1
ATOM 706 N N . SER A 1 89 ? 1.784 -5.957 -16.028 1.00 95.44 89 SER A N 1
ATOM 707 C CA . SER A 1 89 ? 0.381 -5.748 -16.391 1.00 95.44 89 SER A CA 1
ATOM 708 C C . SER A 1 89 ? -0.357 -4.937 -15.322 1.00 95.44 89 SER A C 1
ATOM 710 O O . SER A 1 89 ? 0.097 -4.837 -14.181 1.00 95.44 89 SER A O 1
ATOM 712 N N . ASP A 1 90 ? -1.539 -4.420 -15.651 1.00 95.81 90 ASP A N 1
ATOM 713 C CA . ASP A 1 90 ? -2.406 -3.775 -14.658 1.00 95.81 90 ASP A CA 1
ATOM 714 C C . ASP A 1 90 ? -2.833 -4.748 -13.552 1.00 95.81 90 ASP A C 1
ATOM 716 O O . ASP A 1 90 ? -2.858 -4.382 -12.378 1.00 95.81 90 ASP A O 1
ATOM 720 N N . SER A 1 91 ? -3.044 -6.026 -13.891 1.00 95.69 91 SER A N 1
ATOM 721 C CA . SER A 1 91 ? -3.278 -7.072 -12.892 1.00 95.69 91 SER A CA 1
ATOM 722 C C . SER A 1 91 ? -2.080 -7.294 -11.966 1.00 95.69 91 SER A C 1
ATOM 724 O O . SER A 1 91 ? -2.275 -7.565 -10.784 1.00 95.69 91 SER A O 1
ATOM 726 N N . ASP A 1 92 ? -0.841 -7.142 -12.448 1.00 95.81 92 ASP A N 1
ATOM 727 C CA . ASP A 1 92 ? 0.347 -7.246 -11.589 1.00 95.81 92 ASP A CA 1
ATOM 728 C C . ASP A 1 92 ? 0.478 -6.044 -10.646 1.00 95.81 92 ASP A C 1
ATOM 730 O O . ASP A 1 92 ? 0.905 -6.206 -9.498 1.00 95.81 92 ASP A O 1
ATOM 734 N N . MET A 1 93 ? 0.095 -4.850 -11.112 1.00 96.81 93 MET A N 1
ATOM 735 C CA . MET A 1 93 ? 0.037 -3.641 -10.286 1.00 96.81 93 MET A CA 1
ATOM 736 C C . MET A 1 93 ? -1.015 -3.784 -9.183 1.00 96.81 93 MET A C 1
ATOM 738 O O . MET A 1 93 ? -0.702 -3.557 -8.014 1.00 96.81 93 MET A O 1
ATOM 742 N N . LEU A 1 94 ? -2.226 -4.228 -9.534 1.00 97.50 94 LEU A N 1
ATOM 743 C CA . LEU A 1 94 ? -3.314 -4.448 -8.582 1.00 97.50 94 LEU A CA 1
ATOM 744 C C . LEU A 1 94 ? -2.985 -5.559 -7.574 1.00 97.50 94 LEU A C 1
ATOM 746 O O . LEU A 1 94 ? -3.196 -5.378 -6.378 1.00 97.50 94 LEU A O 1
ATOM 750 N N . TYR A 1 95 ? -2.385 -6.663 -8.028 1.00 96.31 95 TYR A N 1
ATOM 751 C CA . TYR A 1 95 ? -1.885 -7.727 -7.150 1.00 96.31 95 TYR A CA 1
ATOM 752 C C . TYR A 1 95 ? -0.809 -7.219 -6.179 1.00 96.31 95 TYR A C 1
ATOM 754 O O . TYR A 1 95 ? -0.791 -7.568 -5.003 1.00 96.31 95 TYR A O 1
ATOM 762 N N . THR A 1 96 ? 0.107 -6.374 -6.656 1.00 96.06 96 THR A N 1
ATOM 763 C CA . THR A 1 96 ? 1.142 -5.779 -5.801 1.00 96.06 96 THR A CA 1
ATOM 764 C C . THR A 1 96 ? 0.527 -4.867 -4.741 1.00 96.06 96 THR A C 1
ATOM 766 O O . THR A 1 96 ? 0.904 -4.948 -3.572 1.00 96.06 96 THR A O 1
ATOM 769 N N . LEU A 1 97 ? -0.440 -4.032 -5.131 1.00 97.62 97 LEU A N 1
ATOM 770 C CA . LEU A 1 97 ? -1.181 -3.183 -4.205 1.00 97.62 97 LEU A CA 1
ATOM 771 C C . LEU A 1 97 ? -1.902 -4.029 -3.148 1.00 97.62 97 LEU A C 1
ATOM 773 O O . LEU A 1 97 ? -1.747 -3.750 -1.962 1.00 97.62 97 LEU A O 1
ATOM 777 N N . SER A 1 98 ? -2.620 -5.083 -3.554 1.00 97.75 98 SER A N 1
ATOM 778 C CA . SER A 1 98 ? -3.385 -5.924 -2.626 1.00 97.75 98 SER A CA 1
ATOM 779 C C . SER A 1 98 ? -2.495 -6.589 -1.580 1.00 97.75 98 SER A C 1
ATOM 781 O O . SER A 1 98 ? -2.847 -6.585 -0.403 1.00 97.75 98 SER A O 1
ATOM 783 N N . LEU A 1 99 ? -1.298 -7.058 -1.952 1.00 97.50 99 LEU A N 1
ATOM 784 C CA . LEU A 1 99 ? -0.341 -7.600 -0.984 1.00 97.50 99 LEU A CA 1
ATOM 785 C C . LEU A 1 99 ? 0.061 -6.573 0.080 1.00 97.50 99 LEU A C 1
ATOM 787 O O . LEU A 1 99 ? 0.123 -6.916 1.258 1.00 97.50 99 LEU A O 1
ATOM 791 N N . PHE A 1 100 ? 0.318 -5.322 -0.304 1.00 97.12 100 PHE A N 1
ATOM 792 C CA . PHE A 1 100 ? 0.710 -4.299 0.666 1.00 97.12 100 PHE A CA 1
ATOM 793 C C . PHE A 1 100 ? -0.420 -3.884 1.615 1.00 97.12 100 PHE A C 1
ATOM 795 O O . PHE A 1 100 ? -0.131 -3.430 2.721 1.00 97.12 100 PHE A O 1
ATOM 802 N N . VAL A 1 101 ? -1.684 -4.062 1.221 1.00 97.00 101 VAL A N 1
ATOM 803 C CA . VAL A 1 101 ? -2.834 -3.814 2.105 1.00 97.00 101 VAL A CA 1
ATOM 804 C C . VAL A 1 101 ? -3.126 -5.023 2.992 1.00 97.00 101 VAL A C 1
ATOM 806 O O . VAL A 1 101 ? -3.275 -4.880 4.204 1.00 97.00 101 VAL A O 1
ATOM 809 N N . LEU A 1 102 ? -3.213 -6.212 2.389 1.00 98.25 102 LEU A N 1
ATOM 810 C CA . LEU A 1 102 ? -3.742 -7.415 3.029 1.00 98.25 102 LEU A CA 1
ATOM 811 C C . LEU A 1 102 ? -2.718 -8.116 3.919 1.00 98.25 102 LEU A C 1
ATOM 813 O O . LEU A 1 102 ? -3.093 -8.616 4.977 1.00 98.25 102 LEU A O 1
ATOM 817 N N . GLU A 1 103 ? -1.439 -8.168 3.532 1.00 98.06 103 GLU A N 1
ATOM 818 C CA . GLU A 1 103 ? -0.429 -8.876 4.331 1.00 98.06 103 GLU A CA 1
ATOM 819 C C . GLU A 1 103 ? -0.259 -8.250 5.725 1.00 98.06 103 GLU A C 1
ATOM 821 O O . GLU A 1 103 ? -0.325 -9.003 6.696 1.00 98.06 103 GLU A O 1
ATOM 826 N N . PRO A 1 104 ? -0.149 -6.914 5.895 1.00 97.69 104 PRO A N 1
ATOM 827 C CA . PRO A 1 104 ? -0.103 -6.329 7.234 1.00 97.69 104 PRO A CA 1
ATOM 828 C C . PRO A 1 104 ? -1.346 -6.633 8.074 1.00 97.69 104 PRO A C 1
ATOM 830 O O . PRO A 1 104 ? -1.212 -6.964 9.248 1.00 97.69 104 PRO A O 1
ATOM 833 N N . MET A 1 105 ? -2.547 -6.594 7.482 1.00 98.06 105 MET A N 1
ATOM 834 C CA . MET A 1 105 ? -3.783 -6.923 8.204 1.00 98.06 105 MET A CA 1
ATOM 835 C C . MET A 1 105 ? -3.796 -8.380 8.675 1.00 98.06 105 MET A C 1
ATOM 837 O O . MET A 1 105 ? -4.014 -8.644 9.855 1.00 98.06 105 MET A O 1
ATOM 841 N N . ARG A 1 106 ? -3.498 -9.319 7.767 1.00 98.12 106 ARG A N 1
ATOM 842 C CA . ARG A 1 106 ? -3.455 -10.760 8.061 1.00 98.12 106 ARG A CA 1
ATOM 843 C C . ARG A 1 106 ? -2.406 -11.089 9.121 1.00 98.12 106 ARG A C 1
ATOM 845 O O . ARG A 1 106 ? -2.652 -11.915 9.992 1.00 98.12 106 ARG A O 1
ATOM 852 N N . TRP A 1 107 ? -1.245 -10.440 9.061 1.00 98.56 107 TRP A N 1
ATOM 853 C CA . TRP A 1 107 ? -0.173 -10.660 10.026 1.00 98.56 107 TRP A CA 1
ATOM 854 C C . TRP A 1 107 ? -0.517 -10.122 11.413 1.00 98.56 107 TRP A C 1
ATOM 856 O O . TRP A 1 107 ? -0.223 -10.799 12.393 1.00 98.56 107 TRP A O 1
ATOM 866 N N . VAL A 1 108 ? -1.164 -8.957 11.516 1.00 98.56 108 VAL A N 1
ATOM 867 C CA . VAL A 1 108 ? -1.661 -8.464 12.811 1.00 98.56 108 VAL A CA 1
ATOM 868 C C . VAL A 1 108 ? -2.673 -9.446 13.393 1.00 98.56 108 VAL A C 1
ATOM 870 O O . VAL A 1 108 ? -2.508 -9.890 14.523 1.00 98.56 108 VAL A O 1
ATOM 873 N N . ASP A 1 109 ? -3.666 -9.870 12.610 1.00 97.56 109 ASP A N 1
ATOM 874 C CA . ASP A 1 109 ? -4.694 -10.798 13.097 1.00 97.56 109 ASP A CA 1
ATOM 875 C C . ASP A 1 109 ? -4.126 -12.147 13.566 1.00 97.56 109 ASP A C 1
ATOM 877 O O . ASP A 1 109 ? -4.712 -12.793 14.434 1.00 97.56 109 ASP A O 1
ATOM 881 N N . GLN A 1 110 ? -3.007 -12.583 12.982 1.00 98.06 110 GLN A N 1
ATOM 882 C CA . GLN A 1 110 ? -2.406 -13.881 13.266 1.00 98.06 110 GLN A CA 1
ATOM 883 C C . GLN A 1 110 ? -1.344 -13.843 14.374 1.00 98.06 110 GLN A C 1
ATOM 885 O O . GLN A 1 110 ? -1.227 -14.809 15.130 1.00 98.06 110 GLN A O 1
ATOM 890 N N . TYR A 1 111 ? -0.533 -12.785 14.433 1.00 98.12 111 TYR A N 1
ATOM 891 C CA . TYR A 1 111 ? 0.696 -12.765 15.235 1.00 98.12 111 TYR A CA 1
ATOM 892 C C . TYR A 1 111 ? 0.713 -11.704 16.336 1.00 98.12 111 TYR A C 1
ATOM 894 O O . TYR A 1 111 ? 1.582 -11.772 17.205 1.00 98.12 111 TYR A O 1
ATOM 902 N N . GLU A 1 112 ? -0.209 -10.742 16.323 1.00 98.44 112 GLU A N 1
ATOM 903 C CA . GLU A 1 112 ? -0.268 -9.698 17.344 1.00 98.44 112 GLU A CA 1
ATOM 904 C C . GLU A 1 112 ? -1.232 -10.041 18.480 1.00 98.44 112 GLU A C 1
ATOM 906 O O . GLU A 1 112 ? -2.061 -10.948 18.416 1.00 98.44 112 GLU A O 1
ATOM 911 N N . TRP A 1 113 ? -1.115 -9.283 19.566 1.00 98.06 113 TRP A N 1
ATOM 912 C CA . TRP A 1 113 ? -1.899 -9.467 20.789 1.00 98.06 113 TRP A CA 1
ATOM 913 C C . TRP A 1 113 ? -3.382 -9.079 20.645 1.00 98.06 113 TRP A C 1
ATOM 915 O O . TRP A 1 113 ? -4.176 -9.350 21.549 1.00 98.06 113 TRP A O 1
ATOM 925 N N . ARG A 1 114 ? -3.766 -8.449 19.527 1.00 98.31 114 ARG A N 1
ATOM 926 C CA . ARG A 1 114 ? -5.154 -8.159 19.149 1.00 98.31 114 ARG A CA 1
ATOM 927 C C . ARG A 1 114 ? -5.313 -8.090 17.629 1.00 98.31 114 ARG A C 1
ATOM 929 O O . ARG A 1 114 ? -4.371 -7.760 16.917 1.00 98.31 114 ARG A O 1
ATOM 936 N N . CYS A 1 115 ? -6.539 -8.295 17.158 1.00 98.44 115 CYS A N 1
ATOM 937 C CA . CYS A 1 115 ? -6.916 -8.048 15.767 1.00 98.44 115 CYS A CA 1
ATOM 938 C C . CYS A 1 115 ? -7.090 -6.548 15.475 1.00 98.44 115 CYS A C 1
ATOM 940 O O . CYS A 1 115 ? -7.315 -5.737 16.386 1.00 98.44 115 CYS A O 1
ATOM 942 N N . LEU A 1 116 ? -7.063 -6.193 14.187 1.00 98.25 116 LEU A N 1
ATOM 943 C CA . LEU A 1 116 ? -7.461 -4.858 13.734 1.00 98.25 116 LEU A CA 1
ATOM 944 C C . LEU A 1 116 ? -8.976 -4.670 13.832 1.00 98.25 116 LEU A C 1
ATOM 946 O O . LEU A 1 116 ? -9.755 -5.519 13.391 1.00 98.25 116 LEU A O 1
ATOM 950 N N . THR A 1 117 ? -9.384 -3.515 14.346 1.00 98.25 117 THR A N 1
ATOM 951 C CA . THR A 1 117 ? -10.784 -3.080 14.382 1.00 98.25 117 THR A CA 1
ATOM 952 C C . THR A 1 117 ? -11.294 -2.707 12.987 1.00 98.25 117 THR A C 1
ATOM 954 O O . THR A 1 117 ? -10.518 -2.375 12.088 1.00 98.25 117 THR A O 1
ATOM 957 N N . ASP A 1 118 ? -12.616 -2.669 12.805 1.00 97.31 118 ASP A N 1
ATOM 958 C CA . ASP A 1 118 ? -13.223 -2.233 11.538 1.00 97.31 118 ASP A CA 1
ATOM 959 C C . ASP A 1 118 ? -12.834 -0.797 11.158 1.00 97.31 118 ASP A C 1
ATOM 961 O O . ASP A 1 118 ? -12.663 -0.487 9.978 1.00 97.31 118 ASP A O 1
ATOM 965 N N . LEU A 1 119 ? -12.645 0.080 12.151 1.00 98.00 119 LEU A N 1
ATOM 966 C CA . LEU A 1 119 ? -12.186 1.450 11.926 1.00 98.00 119 LEU A CA 1
ATOM 967 C C . LEU A 1 119 ? -10.756 1.477 11.369 1.00 98.00 119 LEU A C 1
ATOM 969 O O . LEU A 1 119 ? -10.484 2.202 10.414 1.00 98.00 119 LEU A O 1
ATOM 973 N N . GLU A 1 120 ? -9.859 0.670 11.935 1.00 98.50 120 GLU A N 1
ATOM 974 C CA . GLU A 1 120 ? -8.463 0.551 11.498 1.00 98.50 120 GLU A CA 1
ATOM 975 C C . GLU A 1 120 ? -8.358 -0.054 10.098 1.00 98.50 120 GLU A C 1
ATOM 977 O O . GLU A 1 120 ? -7.649 0.479 9.242 1.00 98.50 120 GLU A O 1
ATOM 982 N N . ARG A 1 121 ? -9.137 -1.105 9.817 1.00 98.44 121 ARG A N 1
ATOM 983 C CA . ARG A 1 121 ? -9.242 -1.688 8.472 1.00 98.44 121 ARG A CA 1
ATOM 984 C C . ARG A 1 121 ? -9.769 -0.677 7.462 1.00 98.44 121 ARG A C 1
ATOM 986 O O . ARG A 1 121 ? -9.218 -0.555 6.372 1.00 98.44 121 ARG A O 1
ATOM 993 N N . CYS A 1 122 ? -10.798 0.087 7.830 1.00 98.12 122 CYS A N 1
ATOM 994 C CA . CYS A 1 122 ? -11.359 1.140 6.988 1.00 98.12 122 CYS A CA 1
ATOM 995 C C . CYS A 1 122 ? -10.341 2.262 6.732 1.00 98.12 122 CYS A C 1
ATOM 997 O O . CYS A 1 122 ? -10.273 2.788 5.619 1.00 98.12 122 CYS A O 1
ATOM 999 N N . ALA A 1 123 ? -9.518 2.608 7.727 1.00 98.25 123 ALA A N 1
ATOM 1000 C CA . ALA A 1 123 ? -8.455 3.601 7.596 1.00 98.25 123 ALA A CA 1
ATOM 1001 C C . ALA A 1 123 ? -7.387 3.144 6.609 1.00 98.25 123 ALA A C 1
ATOM 1003 O O . ALA A 1 123 ? -7.136 3.831 5.621 1.00 98.25 123 ALA A O 1
ATOM 1004 N N . MET A 1 124 ? -6.845 1.946 6.810 1.00 97.94 124 MET A N 1
ATOM 1005 C CA . MET A 1 124 ? -5.882 1.361 5.883 1.00 97.94 124 MET A CA 1
ATOM 1006 C C . MET A 1 124 ? -6.468 1.243 4.470 1.00 97.94 124 MET A C 1
ATOM 1008 O O . MET A 1 124 ? -5.842 1.683 3.511 1.00 97.94 124 MET A O 1
ATOM 1012 N N . ALA A 1 125 ? -7.697 0.741 4.326 1.00 97.94 125 ALA A N 1
ATOM 1013 C CA . ALA A 1 125 ? -8.352 0.631 3.025 1.00 97.94 125 ALA A CA 1
ATOM 1014 C C . ALA A 1 125 ? -8.530 1.994 2.336 1.00 97.94 125 ALA A C 1
ATOM 1016 O O . ALA A 1 125 ? -8.264 2.127 1.146 1.00 97.94 125 ALA A O 1
ATOM 1017 N N . THR A 1 126 ? -8.923 3.028 3.085 1.00 97.75 126 THR A N 1
ATOM 1018 C CA . THR A 1 126 ? -9.068 4.393 2.557 1.00 97.75 126 THR A CA 1
ATOM 1019 C C . THR A 1 126 ? -7.725 4.943 2.073 1.00 97.75 126 THR A C 1
ATOM 1021 O O . THR A 1 126 ? -7.645 5.481 0.969 1.00 97.75 126 THR A O 1
ATOM 1024 N N . SER A 1 127 ? -6.668 4.796 2.876 1.00 97.19 127 SER A N 1
ATOM 1025 C CA . SER A 1 127 ? -5.324 5.278 2.546 1.00 97.19 127 SER A CA 1
ATOM 1026 C C . SER A 1 127 ? -4.722 4.551 1.344 1.00 97.19 127 SER A C 1
ATOM 1028 O O . SER A 1 127 ? -4.201 5.197 0.437 1.00 97.19 127 SER A O 1
ATOM 1030 N N . TRP A 1 128 ? -4.825 3.223 1.298 1.00 97.56 128 TRP A N 1
ATOM 1031 C CA . TRP A 1 128 ? -4.265 2.428 0.208 1.00 97.56 128 TRP A CA 1
ATOM 1032 C C . TRP A 1 128 ? -5.047 2.548 -1.097 1.00 97.56 128 TRP A C 1
ATOM 1034 O O . TRP A 1 128 ? -4.427 2.594 -2.158 1.00 97.56 128 TRP A O 1
ATOM 1044 N N . LYS A 1 129 ? -6.380 2.662 -1.040 1.00 96.94 129 LYS A N 1
ATOM 1045 C CA . LYS A 1 129 ? -7.193 2.932 -2.232 1.00 96.94 129 LYS A CA 1
ATOM 1046 C C . LYS A 1 129 ? -6.804 4.264 -2.869 1.00 96.94 129 LYS A C 1
ATOM 1048 O O . LYS A 1 129 ? -6.587 4.309 -4.078 1.00 96.94 129 LYS A O 1
ATOM 1053 N N . ALA A 1 130 ? -6.665 5.315 -2.057 1.00 96.50 130 ALA A N 1
ATOM 1054 C CA . ALA A 1 130 ? -6.216 6.625 -2.525 1.00 96.50 130 ALA A CA 1
ATOM 1055 C C . ALA A 1 130 ? -4.797 6.562 -3.115 1.00 96.50 130 ALA A C 1
ATOM 1057 O O . ALA A 1 130 ? -4.559 7.099 -4.190 1.00 96.50 130 ALA A O 1
ATOM 1058 N N . LEU A 1 131 ? -3.872 5.838 -2.475 1.00 97.56 131 LEU A N 1
ATOM 1059 C CA . LEU A 1 131 ? -2.525 5.651 -3.020 1.00 97.56 131 LEU A CA 1
ATOM 1060 C C . LEU A 1 131 ? -2.535 4.898 -4.361 1.00 97.56 131 LEU A C 1
ATOM 1062 O O . LEU A 1 131 ? -1.770 5.238 -5.259 1.00 97.56 131 LEU A O 1
ATOM 1066 N N . GLY A 1 132 ? -3.387 3.883 -4.520 1.00 97.44 132 GLY A N 1
ATOM 1067 C CA . GLY A 1 132 ? -3.532 3.188 -5.798 1.00 97.44 132 GLY A CA 1
ATOM 1068 C C . GLY A 1 132 ? -4.076 4.098 -6.904 1.00 97.44 132 GLY A C 1
ATOM 1069 O O . GLY A 1 132 ? -3.582 4.034 -8.027 1.00 97.44 132 GLY A O 1
ATOM 1070 N N . GLU A 1 133 ? -5.010 4.999 -6.578 1.00 96.06 133 GLU A N 1
ATOM 1071 C CA . GLU A 1 133 ? -5.486 6.045 -7.499 1.00 96.06 133 GLU A CA 1
ATOM 1072 C C . GLU A 1 133 ? -4.352 7.017 -7.866 1.00 96.06 133 GLU A C 1
ATOM 1074 O O . GLU A 1 133 ? -4.121 7.279 -9.045 1.00 96.06 133 GLU A O 1
ATOM 1079 N N . ASP A 1 134 ? -3.579 7.478 -6.879 1.00 96.69 134 ASP A N 1
ATOM 1080 C CA . ASP A 1 134 ? -2.425 8.358 -7.091 1.00 96.69 134 ASP A CA 1
ATOM 1081 C C . ASP A 1 134 ? -1.324 7.707 -7.942 1.00 96.69 134 ASP A C 1
ATOM 1083 O O . ASP A 1 134 ? -0.579 8.415 -8.622 1.00 96.69 134 ASP A O 1
ATOM 1087 N N . LEU A 1 135 ? -1.210 6.377 -7.919 1.00 97.25 135 LEU A N 1
ATOM 1088 C CA . LEU A 1 135 ? -0.260 5.585 -8.705 1.00 97.25 135 LEU A CA 1
ATOM 1089 C C . LEU A 1 135 ? -0.774 5.194 -10.105 1.00 97.25 135 LEU A C 1
ATOM 1091 O O . LEU A 1 135 ? -0.047 4.501 -10.817 1.00 97.25 135 LEU A O 1
ATOM 1095 N N . ASP A 1 136 ? -1.971 5.638 -10.506 1.00 95.94 136 ASP A N 1
ATOM 1096 C CA . ASP A 1 136 ? -2.689 5.214 -11.723 1.00 95.94 136 ASP A CA 1
ATOM 1097 C C . ASP A 1 136 ? -2.888 3.688 -11.830 1.00 95.94 136 ASP A C 1
ATOM 1099 O O . ASP A 1 136 ? -2.813 3.108 -12.916 1.00 95.94 136 ASP A O 1
ATOM 1103 N N . ILE A 1 137 ? -3.115 2.997 -10.713 1.00 97.38 137 ILE A N 1
ATOM 1104 C CA . ILE A 1 137 ? -3.399 1.558 -10.748 1.00 97.38 137 ILE A CA 1
ATOM 1105 C C . ILE A 1 137 ? -4.833 1.353 -11.243 1.00 97.38 137 ILE A C 1
ATOM 1107 O O . ILE A 1 137 ? -5.780 1.876 -10.654 1.00 97.38 137 ILE A O 1
ATOM 1111 N N . SER A 1 138 ? -5.001 0.571 -12.315 1.00 95.88 138 SER A N 1
ATOM 1112 C CA . SER A 1 138 ? -6.336 0.170 -12.761 1.00 95.88 138 SER A CA 1
ATOM 1113 C C . SER A 1 138 ? -6.972 -0.790 -11.754 1.00 95.88 138 SER A C 1
ATOM 1115 O O . SER A 1 138 ? -6.362 -1.768 -11.317 1.00 95.88 138 SER A O 1
ATOM 1117 N N . TYR A 1 139 ? -8.232 -0.516 -11.424 1.00 96.50 139 TYR A N 1
ATOM 1118 C CA . TYR A 1 139 ? -9.065 -1.377 -10.592 1.00 96.50 139 TYR A CA 1
ATOM 1119 C C . TYR A 1 139 ? -9.993 -2.275 -11.410 1.00 96.50 139 TYR A C 1
ATOM 1121 O O . TYR A 1 139 ? -10.837 -2.931 -10.818 1.00 96.5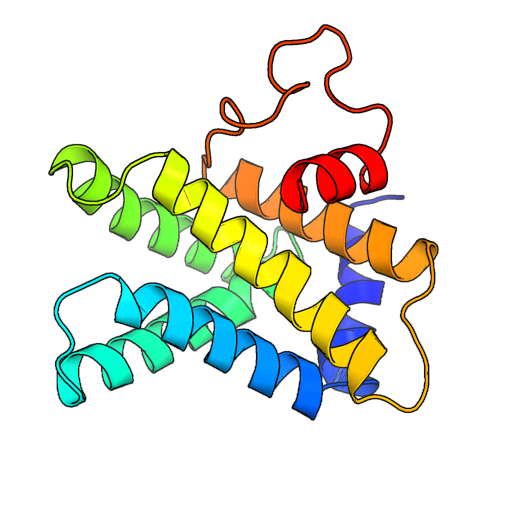0 139 TYR A O 1
ATOM 1129 N N . ASP A 1 140 ? -9.857 -2.341 -12.737 1.00 94.31 140 ASP A N 1
ATOM 1130 C CA . ASP A 1 140 ? -10.791 -3.066 -13.620 1.00 94.31 140 ASP A CA 1
ATOM 1131 C C . ASP A 1 140 ? -10.902 -4.565 -13.310 1.00 94.31 140 ASP A C 1
ATOM 1133 O O . ASP A 1 140 ? -11.905 -5.198 -13.632 1.00 94.31 140 ASP A O 1
ATOM 1137 N N . GLY A 1 141 ? -9.890 -5.130 -12.646 1.00 92.38 141 GLY A N 1
ATOM 1138 C CA . GLY A 1 141 ? -9.925 -6.500 -12.138 1.00 92.38 141 GLY A CA 1
ATOM 1139 C C . GLY A 1 141 ? -10.888 -6.720 -10.965 1.00 92.38 141 GLY A C 1
ATOM 1140 O O . GLY A 1 141 ? -11.136 -7.868 -10.616 1.00 92.38 141 GLY A O 1
ATOM 1141 N N . LEU A 1 142 ? -11.426 -5.656 -10.359 1.00 95.56 142 LEU A N 1
ATOM 1142 C CA . LEU A 1 142 ? -12.340 -5.742 -9.220 1.00 95.56 142 LEU A CA 1
ATOM 1143 C C . LEU A 1 142 ? -13.808 -5.752 -9.673 1.00 95.56 142 LEU A C 1
ATOM 1145 O O . LEU A 1 142 ? -14.176 -4.941 -10.535 1.00 95.56 142 LEU A O 1
ATOM 1149 N N . PRO A 1 143 ? -14.674 -6.603 -9.084 1.00 93.81 143 PRO A N 1
ATOM 1150 C CA . PRO A 1 143 ? -16.053 -6.799 -9.533 1.00 93.81 143 PRO A CA 1
ATOM 1151 C C . PRO A 1 143 ? -16.896 -5.529 -9.632 1.00 93.81 143 PRO A C 1
ATOM 1153 O O . PRO A 1 143 ? -17.774 -5.446 -10.496 1.00 93.81 143 PRO A O 1
ATOM 1156 N N . SER A 1 144 ? -16.681 -4.546 -8.757 1.00 93.88 144 SER A N 1
ATOM 1157 C CA . SER A 1 144 ? -17.490 -3.324 -8.748 1.00 93.88 144 SER A CA 1
ATOM 1158 C C . SER A 1 144 ? -16.812 -2.111 -9.384 1.00 93.88 144 SER A C 1
ATOM 1160 O O . SER A 1 144 ? -17.408 -1.039 -9.450 1.00 93.88 144 SER A O 1
ATOM 1162 N N . SER A 1 145 ? -15.617 -2.278 -9.953 1.00 90.75 145 SER A N 1
ATOM 1163 C CA . SER A 1 145 ? -14.831 -1.202 -10.579 1.00 90.75 145 SER A CA 1
ATOM 11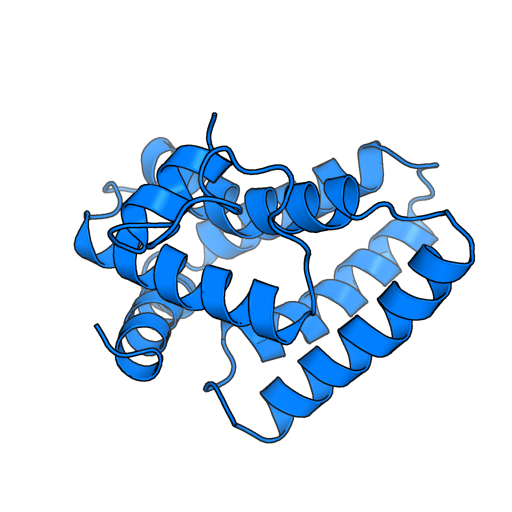64 C C . SER A 1 145 ? -15.551 -0.435 -11.695 1.00 90.75 145 SER A C 1
ATOM 1166 O O . SER A 1 145 ? -15.340 0.770 -11.842 1.00 90.75 145 SER A O 1
ATOM 1168 N N . GLN A 1 146 ? -16.427 -1.114 -12.440 1.00 87.00 146 GLN A N 1
ATOM 1169 C CA . GLN A 1 146 ? -17.180 -0.569 -13.577 1.00 87.00 146 GLN A CA 1
ATOM 1170 C C . GLN A 1 146 ? -18.656 -0.281 -13.252 1.00 87.00 146 GLN A C 1
ATOM 1172 O O . GLN A 1 146 ? -19.425 0.106 -14.130 1.00 87.00 146 GLN A O 1
ATOM 1177 N N . LYS A 1 147 ? -19.082 -0.474 -11.997 1.00 86.94 147 LYS A N 1
ATOM 1178 C CA . LYS A 1 147 ? -20.472 -0.241 -11.580 1.00 86.94 147 LYS A CA 1
ATOM 1179 C C . LYS A 1 147 ? -20.700 1.231 -11.237 1.00 86.94 147 LYS A C 1
ATOM 1181 O O . LYS A 1 147 ? -19.819 1.912 -10.707 1.00 86.94 147 LYS A O 1
ATOM 1186 N N . GLU A 1 148 ? -21.909 1.724 -11.490 1.00 77.31 148 GLU A N 1
ATOM 1187 C CA . GLU A 1 148 ? -22.335 3.032 -10.988 1.00 77.31 148 GLU A CA 1
ATOM 1188 C C . GLU A 1 148 ? -22.291 3.026 -9.452 1.00 77.31 148 GLU A C 1
ATOM 1190 O O . GLU A 1 148 ? -22.772 2.094 -8.811 1.00 77.31 148 GLU A O 1
ATOM 1195 N N . GLY A 1 149 ? -21.633 4.022 -8.852 1.00 74.81 149 GLY A N 1
ATOM 1196 C CA . GLY A 1 149 ? -21.375 4.028 -7.407 1.00 74.81 149 GLY A CA 1
ATOM 1197 C C . GLY A 1 149 ? -20.335 3.004 -6.923 1.00 74.81 149 GLY A C 1
ATOM 1198 O O . GLY A 1 149 ? -20.281 2.770 -5.721 1.00 74.81 149 GLY A O 1
ATOM 1199 N N . ARG A 1 150 ? -19.527 2.424 -7.833 1.00 83.81 150 ARG A N 1
ATOM 1200 C CA . ARG A 1 150 ? -18.441 1.432 -7.649 1.00 83.81 150 ARG A CA 1
ATOM 1201 C C . ARG A 1 150 ? -18.412 0.725 -6.290 1.00 83.81 150 ARG A C 1
ATOM 1203 O O . ARG A 1 150 ? -18.917 -0.381 -6.166 1.00 83.81 150 ARG A O 1
ATOM 1210 N N . TRP A 1 151 ? -17.854 1.368 -5.266 1.00 92.81 151 TRP A N 1
ATOM 1211 C CA . TRP A 1 151 ? -17.823 0.843 -3.904 1.00 92.81 151 TRP A CA 1
ATOM 1212 C C . TRP A 1 151 ? -18.622 1.734 -2.961 1.00 92.81 151 TRP A C 1
ATOM 1214 O O . TRP A 1 151 ? -18.474 2.955 -2.959 1.00 92.81 151 TRP A O 1
ATOM 1224 N N . THR A 1 152 ? -19.418 1.095 -2.107 1.00 91.31 152 THR A N 1
ATOM 1225 C CA . THR A 1 152 ? -20.235 1.752 -1.076 1.00 91.31 152 THR A CA 1
ATOM 1226 C C . THR A 1 152 ? -19.386 2.414 0.007 1.00 91.31 152 THR A C 1
ATOM 1228 O O . THR A 1 152 ? -19.758 3.456 0.538 1.00 91.31 152 THR A O 1
ATOM 1231 N N . ASP A 1 153 ? -18.243 1.810 0.334 1.00 92.31 153 ASP A N 1
ATOM 1232 C CA . ASP A 1 153 ? -17.268 2.297 1.306 1.00 92.31 153 ASP A CA 1
ATOM 1233 C C . ASP A 1 153 ? -15.888 1.656 1.055 1.00 92.31 153 ASP A C 1
ATOM 1235 O O . ASP A 1 153 ? -15.716 0.812 0.171 1.00 92.31 153 ASP A O 1
ATOM 1239 N N . ALA A 1 154 ? -14.882 2.063 1.834 1.00 94.62 154 ALA A N 1
ATOM 1240 C CA . ALA A 1 154 ? -13.526 1.532 1.715 1.00 94.62 154 ALA A CA 1
ATOM 1241 C C . ALA A 1 154 ? -13.419 0.047 2.114 1.00 94.62 154 ALA A C 1
ATOM 1243 O O . ALA A 1 154 ? -12.565 -0.660 1.586 1.00 94.62 154 ALA A O 1
ATOM 1244 N N . LEU A 1 155 ? -14.286 -0.449 3.003 1.00 96.44 155 LEU A N 1
ATOM 1245 C CA . LEU A 1 155 ? -14.292 -1.861 3.389 1.00 96.44 155 LEU A CA 1
ATOM 1246 C C . LEU A 1 155 ? -14.849 -2.744 2.267 1.00 96.44 155 LEU A C 1
ATOM 1248 O O . LEU A 1 155 ? -14.412 -3.877 2.122 1.00 96.44 155 LEU A O 1
ATOM 1252 N N . HIS A 1 156 ? -15.780 -2.243 1.454 1.00 95.88 156 HIS A N 1
ATOM 1253 C CA . HIS A 1 156 ? -16.243 -2.932 0.252 1.00 95.88 156 HIS A CA 1
ATOM 1254 C C . HIS A 1 156 ? -15.096 -3.106 -0.746 1.00 95.88 156 HIS A C 1
ATOM 1256 O O . HIS A 1 156 ? -14.855 -4.224 -1.187 1.00 95.88 156 HIS A O 1
ATOM 1262 N N . TRP A 1 157 ? -14.332 -2.047 -1.022 1.00 96.75 157 TRP A N 1
ATOM 1263 C CA . TRP A 1 157 ? -13.124 -2.157 -1.847 1.00 96.75 157 TRP A CA 1
ATOM 1264 C C . TRP A 1 157 ? -12.108 -3.153 -1.265 1.00 96.75 157 TRP A C 1
ATOM 1266 O O . TRP A 1 157 ? -11.555 -3.963 -2.000 1.00 96.75 157 TRP A O 1
ATOM 1276 N N . LEU A 1 158 ? -11.903 -3.136 0.057 1.00 97.31 158 LEU A N 1
ATOM 1277 C CA . LEU A 1 158 ? -10.996 -4.068 0.731 1.00 97.31 158 LEU A CA 1
ATOM 1278 C C . LEU A 1 158 ? -11.447 -5.529 0.597 1.00 97.31 158 LEU A C 1
ATOM 1280 O O . LEU A 1 158 ? -10.606 -6.393 0.384 1.00 97.31 158 LEU A O 1
ATOM 1284 N N . ARG A 1 159 ? -12.753 -5.804 0.716 1.00 96.38 159 ARG A N 1
ATOM 1285 C CA . ARG A 1 159 ? -13.308 -7.154 0.534 1.00 96.38 159 ARG A CA 1
ATOM 1286 C C . ARG A 1 159 ? -13.060 -7.669 -0.882 1.00 96.38 159 ARG A C 1
ATOM 1288 O O . ARG A 1 159 ? -12.584 -8.782 -1.028 1.00 96.38 159 ARG A O 1
ATOM 1295 N N . GLU A 1 160 ? -13.285 -6.838 -1.900 1.00 96.31 160 GLU A N 1
ATOM 1296 C CA . GLU A 1 160 ? -13.031 -7.227 -3.296 1.00 96.31 160 GLU A CA 1
ATOM 1297 C C . GLU A 1 160 ? -11.546 -7.472 -3.609 1.00 96.31 160 GLU A C 1
ATOM 1299 O O . GLU A 1 160 ? -11.244 -8.162 -4.574 1.00 96.31 160 GLU A O 1
ATOM 1304 N N . LEU A 1 161 ? -10.612 -6.917 -2.827 1.00 94.81 161 LEU A N 1
ATOM 1305 C CA . LEU A 1 161 ? -9.184 -7.228 -2.966 1.00 94.81 161 LEU A CA 1
ATOM 1306 C C . LEU A 1 161 ? -8.797 -8.606 -2.404 1.00 94.81 161 LEU A C 1
ATOM 1308 O O . LEU A 1 161 ? -7.732 -9.114 -2.760 1.00 94.81 161 LEU A O 1
ATOM 1312 N N . ASP A 1 162 ? -9.582 -9.132 -1.462 1.00 91.00 162 ASP A N 1
ATOM 1313 C CA . ASP A 1 162 ? -9.293 -10.357 -0.702 1.00 91.00 162 ASP A CA 1
ATOM 1314 C C . ASP A 1 162 ? -9.904 -11.621 -1.344 1.00 91.00 162 ASP A C 1
ATOM 1316 O O . ASP A 1 162 ? -9.508 -12.733 -0.991 1.00 91.00 162 ASP A O 1
ATOM 1320 N N . GLU A 1 163 ? -10.841 -11.437 -2.282 1.00 78.19 163 GLU A N 1
ATOM 1321 C CA . GLU A 1 163 ? -11.525 -12.473 -3.082 1.00 78.19 163 GLU A CA 1
ATOM 1322 C C . GLU A 1 163 ? -10.713 -12.911 -4.316 1.00 78.19 163 GLU A C 1
ATOM 1324 O O . GLU A 1 163 ? -10.689 -14.137 -4.587 1.00 78.19 163 GLU A O 1
#

Organism: NCBI:txid1954250

InterPro domains:
  IPR046366 ER-bound oxygenase mpaB/B' [PTHR36124] (5-162)

Radius of gyration: 15.41 Å; chains: 1; bounding box: 44×32×43 Å

Sequence (163 aa):
MSLIQAYEIQKWLGEQEFPATFSASIFFALFKIASRGTYNLERTSKRAADTSVLLTNMVIGRPGSTRAIEAIARTRFLHARYQREGKISDSDMLYTLSLFVLEPMRWVDQYEWRCLTDLERCAMATSWKALGEDLDISYDGLPSSQKEGRWTDALHWLRELDE

Foldseek 3Di:
DDLQVLLVLQLCCCPPNPVVLLVVLLVVLLVVLCVVDDDDPVVSVVVSVVVVCLCCQCRNNRPPDPSNLVSLVVLLVVVVVCVVVVNADLVNLLLSLLSNLVSSQVSCCPPNPDHDDPSNNLSSLSSSVVSCVSNVRQPVVFPQSPPDVSAPGSVRVNVSSVD

Secondary structure (DSSP, 8-state):
--HHHHHHHHHHIIIIISHHHHHHHHHHHHHHHHHTS---HHHHHHHHHHHHHHHHHHHTSPTT-HHHHHHHHHHHHHHHHHHHTTSS-HHHHHHHHHHHHHHHHHHHHHHSSSPPPHHHHHHHHHHHHHHHHHTT---TTSTTTTSTT--SSHHHHHHHHH-

pLDDT: mean 94.4, std 5.15, range [73.25, 98.56]